Protein AF-A0A256YBJ0-F1 (afdb_monomer_lite)

Secondary structure (DSSP, 8-state):
------GGG--SGGGSS-HHHHHHHHHHHHH-SS--TTEEEETTTEEEE-TT--S----S--TT-HHHHTB--HHHHHHHHHT-HHHHTGGGT----

Radius of gyration: 14.51 Å; chains: 1; bounding box: 30×35×36 Å

Foldseek 3Di:
DPPDDDPVNPFALCVPQDPVQLVLQVVVVVVQPDAQPQWDDGPRRWIFGNPPDDPDFDRGDDPPGPRNVRTDGNVRRCCCRPPDSPCVVVVVVPDDD

pLDDT: mean 75.04, std 15.17, range [38.91, 90.94]

Sequence (97 aa):
MVRLKTWDDIKKFDDIILPEEKKIISELEKRLKKKCPYLRKEGKYFYYCGLNLPEQIDKKPSPSNPIYQRHVDLATLQLHCMDNFETCCLYSGKLKR

Structure (mmCIF, N/CA/C/O backbone):
data_AF-A0A256YBJ0-F1
#
_entry.id   AF-A0A256YBJ0-F1
#
loop_
_atom_site.group_PDB
_atom_site.id
_atom_site.type_symbol
_atom_site.label_atom_id
_atom_site.label_alt_id
_atom_site.label_comp_id
_atom_site.label_asym_id
_atom_site.label_entity_id
_atom_site.label_seq_id
_atom_site.pdbx_PDB_ins_code
_atom_site.Cartn_x
_atom_site.Cartn_y
_atom_site.Cartn_z
_atom_site.occupancy
_atom_site.B_iso_or_equiv
_atom_site.auth_seq_id
_atom_site.auth_comp_id
_atom_site.auth_asym_id
_atom_site.auth_atom_id
_atom_site.pdbx_PDB_model_num
ATOM 1 N N . MET A 1 1 ? -2.112 14.572 -21.518 1.00 43.16 1 MET A N 1
ATOM 2 C CA . MET A 1 1 ? -1.578 13.262 -21.953 1.00 43.16 1 MET A CA 1
ATOM 3 C C . MET A 1 1 ? -0.867 12.623 -20.774 1.00 43.16 1 MET A C 1
ATOM 5 O O . MET A 1 1 ? 0.158 13.143 -20.353 1.00 43.16 1 MET A O 1
ATOM 9 N N . VAL A 1 2 ? -1.429 11.562 -20.194 1.00 51.47 2 VAL A N 1
ATOM 10 C CA . VAL A 1 2 ? -0.739 10.787 -19.151 1.00 51.47 2 VAL A CA 1
ATOM 11 C C . VAL A 1 2 ? 0.295 9.918 -19.859 1.00 51.47 2 VAL A C 1
ATOM 13 O O . VAL A 1 2 ? -0.061 9.078 -20.682 1.00 51.47 2 VAL A O 1
ATOM 16 N N . ARG A 1 3 ? 1.581 10.172 -19.614 1.00 56.72 3 ARG A N 1
ATOM 17 C CA . ARG A 1 3 ? 2.667 9.352 -20.157 1.00 56.72 3 ARG A CA 1
ATOM 18 C C . ARG A 1 3 ? 2.616 8.000 -19.442 1.00 56.72 3 ARG A C 1
ATOM 20 O O . ARG A 1 3 ? 2.798 7.958 -18.228 1.00 56.72 3 ARG A O 1
ATOM 27 N N . LEU A 1 4 ? 2.327 6.927 -20.177 1.00 61.19 4 LEU A N 1
ATOM 28 C CA . LEU A 1 4 ? 2.438 5.559 -19.667 1.00 61.19 4 LEU A CA 1
ATOM 29 C C . LEU A 1 4 ? 3.902 5.329 -19.273 1.00 61.19 4 LEU A C 1
ATOM 31 O O . LEU A 1 4 ? 4.777 5.364 -20.136 1.00 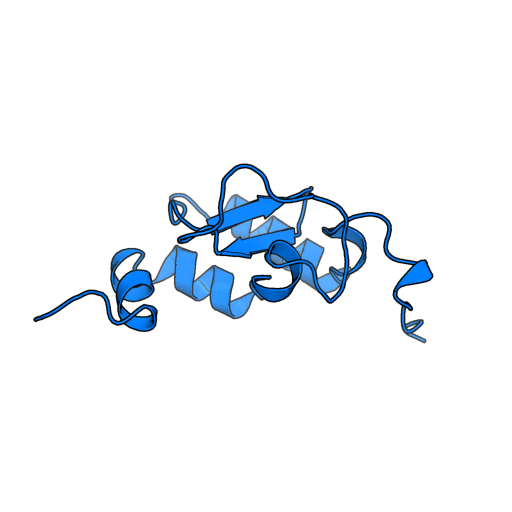61.19 4 LEU A O 1
ATOM 35 N N . LYS A 1 5 ? 4.164 5.183 -17.971 1.00 69.94 5 LYS A N 1
ATOM 36 C CA . LYS A 1 5 ? 5.498 4.854 -17.459 1.00 69.94 5 LYS A CA 1
ATOM 37 C C . LYS A 1 5 ? 5.826 3.415 -17.823 1.00 69.94 5 LYS A C 1
ATOM 39 O O . LYS A 1 5 ? 4.984 2.535 -17.637 1.00 69.94 5 LYS A O 1
ATOM 44 N N . THR A 1 6 ? 7.034 3.178 -18.314 1.00 80.50 6 THR A N 1
ATOM 45 C CA . THR A 1 6 ? 7.550 1.815 -18.457 1.00 80.50 6 THR A CA 1
ATOM 46 C C . THR A 1 6 ? 8.256 1.396 -17.172 1.00 80.50 6 THR A C 1
ATOM 48 O O . THR A 1 6 ? 8.497 2.204 -16.273 1.00 80.50 6 THR A O 1
ATOM 51 N N . TRP A 1 7 ? 8.590 0.112 -17.062 1.00 80.62 7 TRP A N 1
ATOM 52 C CA . TRP A 1 7 ? 9.324 -0.399 -15.905 1.00 80.62 7 TRP A CA 1
ATOM 53 C C . TRP A 1 7 ? 10.709 0.226 -15.734 1.00 80.62 7 TRP A C 1
ATOM 55 O O . TRP A 1 7 ? 11.152 0.398 -14.602 1.00 80.62 7 TRP A O 1
ATOM 65 N N . ASP A 1 8 ? 11.332 0.663 -16.826 1.00 80.00 8 ASP A N 1
ATOM 66 C CA . ASP A 1 8 ? 12.629 1.346 -16.803 1.00 80.00 8 ASP A CA 1
ATOM 67 C C . ASP A 1 8 ? 12.566 2.737 -16.144 1.00 80.00 8 ASP A C 1
ATOM 69 O O . ASP A 1 8 ? 13.571 3.244 -15.638 1.00 80.00 8 ASP A O 1
ATOM 73 N N . ASP A 1 9 ? 11.378 3.350 -16.095 1.00 82.12 9 ASP A N 1
ATOM 74 C CA . ASP A 1 9 ? 11.156 4.643 -15.441 1.00 82.12 9 ASP A CA 1
ATOM 75 C C . ASP A 1 9 ? 10.970 4.516 -13.917 1.00 82.12 9 ASP A C 1
ATOM 77 O O . ASP A 1 9 ? 11.020 5.519 -13.197 1.00 82.12 9 ASP A O 1
ATOM 81 N N . ILE A 1 10 ? 10.728 3.302 -13.407 1.00 84.81 10 ILE A N 1
ATOM 82 C CA . ILE A 1 10 ? 10.386 3.049 -12.004 1.00 84.81 10 ILE A CA 1
ATOM 83 C C . ILE A 1 10 ? 11.669 2.788 -11.214 1.00 84.81 10 ILE A C 1
ATOM 85 O O . ILE A 1 10 ? 12.260 1.714 -11.275 1.00 84.81 10 ILE A O 1
ATOM 89 N N . LYS A 1 11 ? 12.087 3.770 -10.410 1.00 85.88 11 LYS A N 1
ATOM 90 C CA . LYS A 1 11 ? 13.287 3.669 -9.558 1.00 85.88 11 LYS A CA 1
ATOM 91 C C . LYS A 1 11 ? 12.934 3.444 -8.094 1.00 85.88 11 LYS A C 1
ATOM 93 O O . LYS A 1 11 ? 13.743 2.925 -7.327 1.00 85.88 11 LYS A O 1
ATOM 98 N N . LYS A 1 12 ? 11.735 3.862 -7.692 1.00 90.44 12 LYS A N 1
ATOM 99 C CA . LYS A 1 12 ? 11.194 3.747 -6.335 1.00 90.44 12 LYS A CA 1
ATOM 100 C C . LYS A 1 12 ? 9.745 3.284 -6.394 1.00 90.44 1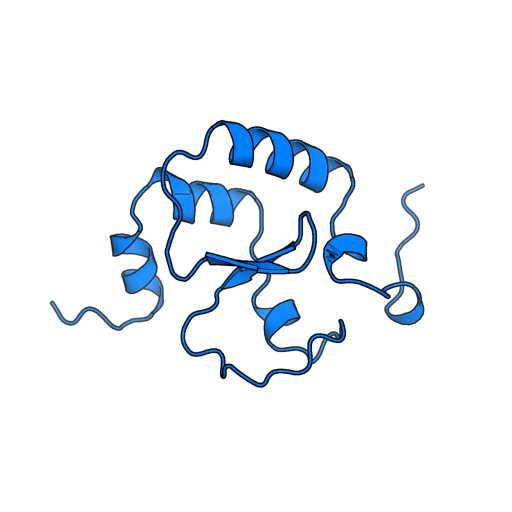2 LYS A C 1
ATOM 102 O O . LYS A 1 12 ? 9.032 3.567 -7.350 1.00 90.44 12 LYS A O 1
ATOM 107 N N . PHE A 1 13 ? 9.278 2.643 -5.328 1.00 89.06 13 PHE A N 1
ATOM 108 C CA . PHE A 1 13 ? 7.883 2.209 -5.228 1.00 89.06 13 PHE A CA 1
ATOM 109 C C . PHE A 1 13 ? 6.876 3.371 -5.332 1.00 89.06 13 PHE A C 1
ATOM 111 O O . PHE A 1 13 ? 5.800 3.203 -5.885 1.00 89.06 13 PHE A O 1
ATOM 118 N N . ASP A 1 14 ? 7.232 4.584 -4.903 1.00 89.69 14 ASP A N 1
ATOM 119 C CA . ASP A 1 14 ? 6.361 5.761 -5.060 1.00 89.69 14 ASP A CA 1
ATOM 120 C C . ASP A 1 14 ? 6.216 6.249 -6.516 1.00 89.69 14 ASP A C 1
ATOM 122 O O . ASP A 1 14 ? 5.360 7.099 -6.794 1.00 89.69 14 ASP A O 1
ATOM 126 N N . ASP A 1 15 ? 7.058 5.779 -7.446 1.00 89.12 15 ASP A N 1
ATOM 127 C CA . ASP A 1 15 ? 7.022 6.221 -8.844 1.00 89.12 15 ASP A CA 1
ATOM 128 C C . ASP A 1 15 ? 5.806 5.663 -9.585 1.00 89.12 15 ASP A C 1
ATOM 130 O O . ASP A 1 15 ? 5.351 6.287 -10.544 1.00 89.12 15 ASP A O 1
ATOM 134 N N . ILE A 1 16 ? 5.253 4.540 -9.127 1.00 86.62 16 ILE A N 1
ATOM 135 C CA . ILE A 1 16 ? 4.043 3.950 -9.710 1.00 86.62 16 ILE A CA 1
ATOM 136 C C . ILE A 1 16 ? 2.755 4.585 -9.192 1.00 86.62 16 ILE A C 1
ATOM 138 O O . ILE A 1 16 ? 1.720 4.448 -9.831 1.00 86.62 16 ILE A O 1
ATOM 142 N N . ILE A 1 17 ? 2.825 5.295 -8.064 1.00 88.12 17 ILE A N 1
ATOM 143 C CA . ILE A 1 17 ? 1.654 5.910 -7.447 1.00 88.12 17 ILE A CA 1
ATOM 144 C C . ILE A 1 17 ? 1.313 7.187 -8.207 1.00 88.12 17 ILE A C 1
ATOM 146 O O . ILE A 1 17 ? 2.151 8.097 -8.338 1.00 88.12 17 ILE A O 1
ATOM 150 N N . LEU A 1 18 ? 0.075 7.268 -8.681 1.00 88.06 18 LEU A N 1
ATOM 151 C CA . LEU A 1 18 ? -0.410 8.418 -9.426 1.00 88.06 18 LEU A CA 1
ATOM 152 C C . LEU A 1 18 ? -0.510 9.655 -8.518 1.00 88.06 18 LEU A C 1
ATOM 154 O O . LEU A 1 18 ? -0.740 9.531 -7.311 1.00 88.06 18 LEU A O 1
ATOM 158 N N . PRO A 1 19 ? -0.327 10.875 -9.053 1.00 89.50 19 PRO A N 1
ATOM 159 C CA . PRO A 1 19 ? -0.450 12.104 -8.267 1.00 89.50 19 PRO A CA 1
ATOM 160 C C . PRO A 1 19 ? -1.771 12.218 -7.489 1.00 89.50 19 PRO A C 1
ATOM 162 O O . PRO A 1 19 ? -1.777 12.665 -6.340 1.00 89.50 19 PRO A O 1
ATOM 165 N N . GLU A 1 20 ? -2.876 11.779 -8.087 1.00 87.69 20 GLU A N 1
ATOM 166 C CA . GLU A 1 20 ? -4.212 11.782 -7.491 1.00 87.69 20 GLU A CA 1
ATOM 167 C C . GLU A 1 20 ? -4.280 10.831 -6.291 1.00 87.69 20 GLU A C 1
ATOM 169 O O . GLU A 1 20 ? -4.780 11.202 -5.227 1.00 87.69 20 GLU A O 1
ATOM 174 N N . GLU A 1 21 ? -3.688 9.641 -6.420 1.00 86.38 21 GLU A N 1
ATOM 175 C CA . GLU A 1 21 ? -3.598 8.674 -5.328 1.00 86.38 21 GLU A CA 1
ATOM 176 C C . GLU A 1 21 ? -2.756 9.212 -4.174 1.00 86.38 21 GLU A C 1
ATOM 178 O O . GLU A 1 21 ? -3.164 9.112 -3.018 1.00 86.38 21 GLU A O 1
ATOM 183 N N . LYS A 1 22 ? -1.629 9.878 -4.463 1.00 90.06 22 LYS A N 1
ATOM 184 C CA . LYS A 1 22 ? -0.786 10.512 -3.429 1.00 90.06 22 LYS A CA 1
ATOM 185 C C . LYS A 1 22 ? -1.573 11.520 -2.599 1.00 90.06 22 LYS A C 1
ATOM 187 O O . LYS A 1 22 ? -1.405 11.577 -1.376 1.00 90.06 22 LYS A O 1
ATOM 192 N N . LYS A 1 23 ? -2.435 12.310 -3.247 1.00 90.12 23 LYS A N 1
ATOM 193 C CA . LYS A 1 23 ? -3.295 13.281 -2.562 1.00 90.12 23 LYS A CA 1
ATOM 194 C C . LYS A 1 23 ? -4.284 12.572 -1.637 1.00 90.12 23 LYS A C 1
ATOM 196 O O . LYS A 1 23 ? -4.362 12.927 -0.462 1.00 90.12 23 LYS A O 1
ATOM 201 N N . ILE A 1 24 ? -4.967 11.541 -2.134 1.00 87.06 24 ILE A N 1
ATOM 202 C CA . ILE A 1 24 ? -5.952 10.783 -1.350 1.00 87.06 24 ILE A CA 1
ATOM 203 C C . ILE A 1 24 ? -5.279 10.075 -0.165 1.00 87.06 24 ILE A C 1
ATOM 205 O O . ILE A 1 24 ? -5.757 10.187 0.962 1.00 87.06 24 ILE A O 1
ATOM 209 N N . ILE A 1 25 ? -4.128 9.427 -0.375 1.00 88.00 25 ILE A N 1
ATOM 210 C CA . ILE A 1 25 ? -3.342 8.782 0.693 1.00 88.00 25 ILE A CA 1
ATOM 211 C C . ILE A 1 25 ? -2.972 9.793 1.774 1.00 88.00 25 ILE A C 1
ATOM 213 O O . ILE A 1 25 ? -3.174 9.527 2.956 1.00 88.00 25 ILE A O 1
ATOM 217 N N . SER A 1 26 ? -2.482 10.972 1.384 1.00 89.56 26 SER A N 1
ATOM 218 C CA . SER A 1 26 ? -2.112 12.029 2.332 1.00 89.56 26 SER A CA 1
ATOM 219 C C . SER A 1 26 ? -3.296 12.491 3.184 1.00 89.56 26 SER A C 1
ATOM 221 O O . SER A 1 26 ? -3.132 12.800 4.365 1.00 89.56 26 SER A O 1
ATOM 223 N N . GLU A 1 27 ? -4.493 12.573 2.602 1.00 87.81 27 GLU A N 1
ATOM 224 C CA . GLU A 1 27 ? -5.708 12.940 3.332 1.00 87.81 27 GLU A CA 1
ATOM 225 C C . GLU A 1 27 ? -6.174 11.820 4.270 1.00 87.81 27 GLU A C 1
ATOM 227 O O . GLU A 1 27 ? -6.558 12.099 5.408 1.00 87.81 27 GLU A O 1
ATOM 232 N N . LEU A 1 28 ? -6.088 10.561 3.831 1.00 81.81 28 LEU A N 1
ATOM 233 C CA . LEU A 1 28 ? -6.429 9.395 4.643 1.00 81.81 28 LEU A CA 1
ATOM 234 C C . LEU A 1 28 ? -5.482 9.238 5.832 1.00 81.81 28 LEU A C 1
ATOM 236 O O . LEU A 1 28 ? -5.954 9.077 6.955 1.00 81.81 28 LEU A O 1
ATOM 240 N N . GLU A 1 29 ? -4.169 9.365 5.629 1.00 83.12 29 GLU A N 1
ATOM 241 C CA . GLU A 1 29 ? -3.167 9.253 6.697 1.00 83.12 29 GLU A CA 1
ATOM 242 C C . GLU A 1 29 ? -3.398 10.246 7.838 1.00 83.12 29 GLU A C 1
ATOM 244 O O . GLU A 1 29 ? -3.184 9.899 8.997 1.00 83.12 29 GLU A O 1
ATOM 249 N N . LYS A 1 30 ? -3.882 11.456 7.533 1.00 85.06 30 LYS A N 1
ATOM 250 C CA . LYS A 1 30 ? -4.225 12.466 8.549 1.00 85.06 30 LYS A CA 1
ATOM 251 C C . LYS A 1 30 ? -5.430 12.066 9.401 1.00 85.06 30 LYS A C 1
ATOM 253 O O . LYS A 1 30 ? -5.537 12.491 10.546 1.00 85.06 30 LYS A O 1
ATOM 258 N N . ARG A 1 31 ? -6.359 11.290 8.836 1.00 78.19 31 ARG A N 1
ATOM 259 C CA . ARG A 1 31 ? -7.609 10.865 9.491 1.00 78.19 31 ARG A CA 1
ATOM 260 C C . ARG A 1 31 ? -7.462 9.526 10.221 1.00 78.19 31 ARG A C 1
ATOM 262 O O . ARG A 1 31 ? -8.273 9.196 11.084 1.00 78.19 31 ARG A O 1
ATOM 269 N N . LEU A 1 32 ? -6.427 8.762 9.886 1.00 71.62 32 LEU A N 1
ATOM 270 C CA . LEU A 1 32 ? -6.189 7.401 10.348 1.00 71.62 32 LEU A CA 1
ATOM 271 C C . LEU A 1 32 ? -5.607 7.371 11.771 1.00 71.62 32 LEU A C 1
ATOM 273 O O . LEU A 1 32 ? -4.419 7.598 11.977 1.00 71.62 32 LEU A O 1
ATOM 277 N N . LYS A 1 33 ? -6.444 7.058 12.770 1.00 67.56 33 LYS A N 1
ATOM 278 C CA . LYS A 1 33 ? -6.023 6.977 14.186 1.00 67.56 33 LYS A CA 1
ATOM 279 C C . LYS A 1 33 ? -5.383 5.635 14.570 1.00 67.56 33 LYS A C 1
ATOM 281 O O . LYS A 1 33 ? -4.560 5.596 15.479 1.00 67.56 33 LYS A O 1
ATOM 286 N N . LYS A 1 34 ? -5.759 4.536 13.906 1.00 69.12 34 LYS A N 1
ATOM 287 C CA . LYS A 1 34 ? -5.244 3.173 14.140 1.00 69.12 34 LYS A CA 1
ATOM 288 C C . LYS A 1 34 ? -4.942 2.502 12.805 1.00 69.12 34 LYS A C 1
ATOM 290 O O . LYS A 1 34 ? -5.742 2.606 11.885 1.00 69.12 34 LYS A O 1
ATOM 295 N N . LYS A 1 35 ? -3.799 1.824 12.702 1.00 70.38 35 LYS A N 1
ATOM 296 C CA . LYS A 1 35 ? -3.351 1.146 11.477 1.00 70.38 35 LYS A CA 1
ATOM 297 C C . LYS A 1 35 ? -3.411 -0.367 11.656 1.00 70.38 35 LYS A C 1
ATOM 299 O O . LYS A 1 35 ? -3.100 -0.869 12.733 1.00 70.38 35 LYS A O 1
ATOM 304 N N . CYS A 1 36 ? -3.770 -1.081 10.592 1.00 74.88 36 CYS A N 1
ATOM 305 C CA . CYS A 1 36 ? -3.624 -2.533 10.530 1.00 74.88 36 CYS A CA 1
ATOM 306 C C . CYS A 1 36 ? -2.132 -2.903 10.717 1.00 74.88 36 CYS A C 1
ATOM 308 O O . CYS A 1 36 ? -1.304 -2.383 9.968 1.00 74.88 36 CYS A O 1
ATOM 310 N N . PRO A 1 37 ? -1.752 -3.787 11.662 1.00 76.94 37 PRO A N 1
ATOM 311 C CA . PRO A 1 37 ? -0.359 -4.191 11.895 1.00 76.94 37 PRO A CA 1
ATOM 312 C C . PRO A 1 37 ? 0.297 -4.903 10.704 1.00 76.94 37 PRO A C 1
ATOM 314 O O . PRO A 1 37 ? 1.523 -4.946 10.616 1.00 76.94 37 PRO A O 1
ATOM 317 N N . TYR A 1 38 ? -0.491 -5.452 9.775 1.00 79.69 38 TYR A N 1
ATOM 318 C CA . TYR A 1 38 ? 0.034 -6.052 8.546 1.00 79.69 38 TYR A CA 1
ATOM 319 C C . TYR A 1 38 ? 0.132 -5.059 7.389 1.00 79.69 38 TYR A C 1
ATOM 321 O O . TYR A 1 38 ? 0.771 -5.374 6.390 1.00 79.69 38 TYR A O 1
ATOM 329 N N . LEU A 1 39 ? -0.465 -3.871 7.500 1.00 83.31 39 LEU A N 1
ATOM 330 C CA . LEU A 1 39 ? -0.336 -2.834 6.487 1.00 83.31 39 LEU A CA 1
ATOM 331 C C . LEU A 1 39 ? 1.031 -2.164 6.641 1.00 83.31 39 LEU A C 1
ATOM 333 O O . LEU A 1 39 ? 1.272 -1.396 7.574 1.00 83.31 39 LEU A O 1
ATOM 337 N N . ARG A 1 40 ? 1.936 -2.472 5.715 1.00 86.50 40 ARG A N 1
ATOM 338 C CA . ARG A 1 40 ? 3.280 -1.903 5.660 1.00 86.50 40 ARG A CA 1
ATOM 339 C C . ARG A 1 40 ? 3.342 -0.824 4.589 1.00 86.50 40 ARG A C 1
ATOM 341 O O . ARG A 1 40 ? 2.475 -0.716 3.724 1.00 86.50 40 ARG A O 1
ATOM 348 N N . LYS A 1 41 ? 4.382 -0.006 4.676 1.00 88.12 41 LYS A N 1
ATOM 349 C CA . LYS A 1 41 ? 4.616 1.126 3.789 1.00 88.12 41 LYS A CA 1
ATOM 350 C C . LYS A 1 41 ? 6.071 1.119 3.347 1.00 88.12 41 LYS A C 1
ATOM 352 O O . LYS A 1 41 ? 6.951 0.901 4.176 1.00 88.12 41 LYS A O 1
ATOM 357 N N . GLU A 1 42 ? 6.310 1.355 2.065 1.00 89.62 42 GLU A N 1
ATOM 358 C CA . GLU A 1 42 ? 7.643 1.584 1.509 1.00 89.62 42 GLU A CA 1
ATOM 359 C C . GLU A 1 42 ? 7.635 2.955 0.827 1.00 89.62 42 GLU A C 1
ATOM 361 O O . GLU A 1 42 ? 6.724 3.271 0.073 1.00 89.62 42 GLU A O 1
ATOM 366 N N . GLY A 1 43 ? 8.607 3.818 1.118 1.00 88.56 43 GLY A N 1
ATOM 367 C CA . GLY A 1 43 ? 8.536 5.211 0.662 1.00 88.56 43 GLY A CA 1
ATOM 368 C C . GLY A 1 43 ? 7.426 6.025 1.348 1.00 88.56 43 GLY A C 1
ATOM 369 O O . GLY A 1 43 ? 7.119 5.833 2.527 1.00 88.56 43 GLY A O 1
ATOM 370 N N . LYS A 1 44 ? 6.868 7.008 0.633 1.00 89.94 44 LYS A N 1
ATOM 371 C CA . LYS A 1 44 ? 5.916 7.999 1.162 1.00 89.94 44 LYS A CA 1
ATOM 372 C C . LYS A 1 44 ? 4.461 7.698 0.850 1.00 89.94 44 LYS A C 1
ATOM 374 O O . LYS A 1 44 ? 3.614 8.182 1.594 1.00 89.94 44 LYS A O 1
ATOM 379 N N . TYR A 1 45 ? 4.157 6.937 -0.190 1.00 90.00 45 TYR A N 1
ATOM 380 C CA . TYR A 1 45 ? 2.774 6.708 -0.613 1.00 90.00 45 TYR A CA 1
ATOM 381 C C . TYR A 1 45 ? 2.496 5.245 -0.951 1.00 90.00 45 TYR A C 1
ATOM 383 O O . TYR A 1 45 ? 1.345 4.829 -0.937 1.00 90.00 45 TYR A O 1
ATOM 391 N N . PHE A 1 46 ? 3.522 4.433 -1.192 1.00 90.94 46 PHE A N 1
ATOM 392 C CA . PHE A 1 46 ? 3.313 3.033 -1.522 1.00 90.94 46 PHE A CA 1
ATOM 393 C C . PHE A 1 46 ? 3.017 2.179 -0.275 1.00 90.94 46 PHE A C 1
ATOM 395 O O . PHE A 1 46 ? 3.864 1.969 0.598 1.00 90.94 46 PHE A O 1
ATOM 402 N N . TYR A 1 47 ? 1.794 1.658 -0.211 1.00 88.75 47 TYR A N 1
ATOM 403 C CA . TYR A 1 47 ? 1.309 0.758 0.834 1.00 88.75 47 TYR A CA 1
ATOM 404 C C . TYR A 1 47 ? 1.220 -0.682 0.334 1.00 88.75 47 TYR A C 1
ATOM 406 O O . TYR A 1 47 ? 0.912 -0.908 -0.830 1.00 88.75 47 TYR A O 1
ATOM 414 N N . TYR A 1 48 ? 1.476 -1.666 1.193 1.00 87.81 48 TYR A N 1
ATOM 415 C CA . TYR A 1 48 ? 1.389 -3.078 0.819 1.00 87.81 48 TYR A CA 1
ATOM 416 C C . TYR A 1 48 ? 1.057 -3.991 2.001 1.00 87.81 48 TYR A C 1
ATOM 418 O O . TYR A 1 48 ? 1.280 -3.651 3.167 1.00 87.81 48 TYR A O 1
ATOM 426 N N . CYS A 1 49 ? 0.552 -5.189 1.703 1.00 83.88 49 CYS A N 1
ATOM 427 C CA . CYS A 1 49 ? 0.276 -6.204 2.716 1.00 83.88 49 CYS A CA 1
ATOM 428 C C . CYS A 1 49 ? 1.547 -6.980 3.118 1.00 83.88 49 CYS A C 1
ATOM 430 O O . CYS A 1 49 ? 2.112 -7.758 2.347 1.00 83.88 49 CYS A O 1
ATOM 432 N N . GLY A 1 50 ? 1.964 -6.799 4.370 1.00 82.94 50 GLY A N 1
ATOM 433 C CA . GLY A 1 50 ? 3.116 -7.417 5.028 1.00 82.94 50 GLY A CA 1
ATOM 434 C C . GLY A 1 50 ? 2.937 -8.866 5.487 1.00 82.94 50 GLY A C 1
ATOM 435 O O . GLY A 1 50 ? 3.894 -9.476 5.961 1.00 82.94 50 GLY A O 1
ATOM 436 N N . LEU A 1 51 ? 1.724 -9.418 5.409 1.00 81.75 51 LEU A N 1
ATOM 437 C CA . LEU A 1 51 ? 1.384 -10.703 6.026 1.00 81.75 51 LEU A CA 1
ATOM 438 C C . LEU A 1 51 ? 2.165 -11.867 5.395 1.00 81.75 51 LEU A C 1
ATOM 440 O O . LEU A 1 51 ? 2.031 -12.123 4.205 1.00 81.75 51 LEU A O 1
ATOM 444 N N . ASN A 1 52 ? 2.931 -12.630 6.174 1.00 77.44 52 ASN A N 1
ATOM 445 C CA . ASN A 1 52 ? 3.787 -13.719 5.668 1.00 77.44 52 ASN A CA 1
ATOM 446 C C . ASN A 1 52 ? 4.825 -13.269 4.613 1.00 77.44 52 ASN A C 1
ATOM 448 O O . ASN A 1 52 ? 5.263 -14.095 3.813 1.00 77.44 52 ASN A O 1
ATOM 452 N N . LEU A 1 53 ? 5.196 -11.981 4.554 1.00 80.56 53 LEU A N 1
ATOM 453 C CA . LEU A 1 53 ? 6.382 -11.577 3.793 1.00 80.56 53 LEU A CA 1
ATOM 454 C C . LEU A 1 53 ? 7.631 -11.876 4.632 1.00 80.56 53 LEU A C 1
ATOM 456 O O . LEU A 1 53 ? 7.685 -11.415 5.778 1.00 80.56 53 LEU A O 1
ATOM 460 N N . PRO A 1 54 ? 8.629 -12.603 4.096 1.00 76.88 54 PRO A N 1
ATOM 461 C CA . PRO A 1 54 ? 9.927 -12.717 4.751 1.00 76.88 54 PRO A CA 1
ATOM 462 C C . PRO A 1 54 ? 10.540 -11.336 5.033 1.00 76.88 54 PRO A C 1
ATOM 464 O O . PRO A 1 54 ? 10.298 -10.373 4.307 1.00 76.88 54 PRO A O 1
ATOM 467 N N . GLU A 1 55 ? 11.328 -11.224 6.103 1.00 69.12 55 GLU A N 1
ATOM 468 C CA . GLU A 1 55 ? 11.964 -9.951 6.486 1.00 69.12 55 GLU A CA 1
ATOM 469 C C . GLU A 1 55 ? 13.052 -9.513 5.497 1.00 69.12 55 GLU A C 1
ATOM 471 O O . GLU A 1 55 ? 13.259 -8.318 5.293 1.00 69.12 55 GLU A O 1
ATOM 476 N N . GLN A 1 56 ? 13.712 -10.471 4.840 1.00 69.62 56 GLN A N 1
ATOM 477 C CA . GLN A 1 56 ? 14.799 -10.232 3.888 1.00 69.62 56 GLN A CA 1
ATOM 478 C C . GLN A 1 56 ? 14.304 -10.309 2.440 1.00 69.62 56 GLN A C 1
ATOM 480 O O . GLN A 1 56 ? 14.643 -11.225 1.695 1.00 69.62 56 GLN A O 1
ATOM 485 N N . ILE A 1 57 ? 13.469 -9.354 2.040 1.00 77.88 57 ILE A N 1
ATOM 486 C CA . ILE A 1 57 ? 13.051 -9.199 0.641 1.00 77.88 57 ILE A CA 1
ATOM 487 C C . ILE A 1 57 ? 13.818 -8.039 0.025 1.00 77.88 57 ILE A C 1
ATOM 489 O O . ILE A 1 57 ? 13.932 -6.973 0.633 1.00 77.88 57 ILE A O 1
ATOM 493 N N . ASP A 1 58 ? 14.316 -8.237 -1.196 1.00 77.25 58 ASP A N 1
ATOM 494 C CA . ASP A 1 58 ? 14.900 -7.155 -1.982 1.00 77.25 58 ASP A CA 1
ATOM 495 C C . ASP A 1 58 ? 13.858 -6.042 -2.174 1.00 77.25 58 ASP A C 1
ATOM 497 O O . ASP A 1 58 ? 12.756 -6.273 -2.666 1.00 77.25 58 ASP A O 1
ATOM 501 N N . LYS A 1 59 ? 14.194 -4.817 -1.771 1.00 77.81 59 LYS A N 1
ATOM 502 C CA . LYS A 1 59 ? 13.309 -3.648 -1.855 1.00 77.81 59 LYS A CA 1
ATOM 503 C C . LYS A 1 59 ? 13.416 -2.915 -3.194 1.00 77.81 59 LYS A C 1
ATOM 505 O O . LYS A 1 59 ? 13.014 -1.758 -3.301 1.00 77.81 59 LYS A O 1
ATOM 510 N N . LYS A 1 60 ? 13.968 -3.552 -4.224 1.00 85.00 60 LYS A N 1
ATOM 511 C CA . LYS A 1 60 ? 13.989 -2.991 -5.577 1.00 85.00 60 LYS A CA 1
ATOM 512 C C . LYS A 1 60 ? 12.631 -3.148 -6.265 1.00 85.00 60 LYS A C 1
ATOM 514 O O . LYS A 1 60 ? 12.156 -4.277 -6.395 1.00 85.00 60 LYS A O 1
ATOM 519 N N . PRO A 1 61 ? 12.010 -2.059 -6.748 1.00 83.62 61 PRO A N 1
ATOM 520 C CA . PRO A 1 61 ? 10.780 -2.149 -7.523 1.00 83.62 61 PRO A CA 1
ATOM 521 C C . PRO A 1 61 ? 10.984 -3.033 -8.755 1.00 83.62 61 PRO A C 1
ATOM 523 O O . PRO A 1 61 ? 11.918 -2.837 -9.526 1.00 83.62 61 PRO A O 1
ATOM 526 N N . SER A 1 62 ? 10.118 -4.024 -8.918 1.00 85.12 62 SER A N 1
ATOM 527 C CA . SER A 1 62 ? 10.090 -4.925 -10.068 1.00 85.12 62 SER A CA 1
ATOM 528 C C . SER A 1 62 ? 8.686 -5.527 -10.166 1.00 85.12 62 SER A C 1
ATOM 530 O O . SER A 1 62 ? 8.065 -5.741 -9.119 1.00 85.12 62 SER A O 1
ATOM 532 N N . PRO A 1 63 ? 8.186 -5.864 -11.369 1.00 83.62 63 PRO A N 1
ATOM 533 C CA . PRO A 1 63 ? 6.916 -6.579 -11.523 1.00 83.62 63 PRO A CA 1
ATOM 534 C C . PRO A 1 63 ? 6.914 -7.942 -10.816 1.00 83.62 63 PRO A C 1
ATOM 536 O O . PRO A 1 63 ? 5.866 -8.420 -10.381 1.00 83.62 63 PRO A O 1
ATOM 539 N N . SER A 1 64 ? 8.087 -8.567 -10.678 1.00 85.31 64 SER A N 1
ATOM 540 C CA . SER A 1 64 ? 8.263 -9.827 -9.950 1.00 85.31 64 SER A CA 1
ATOM 541 C C . SER A 1 64 ? 8.484 -9.637 -8.448 1.00 85.31 64 SER A C 1
ATOM 543 O O . SER A 1 64 ? 8.571 -10.623 -7.717 1.00 85.31 64 SER A O 1
ATOM 545 N N . ASN A 1 65 ? 8.582 -8.394 -7.960 1.00 86.06 65 ASN A N 1
ATOM 546 C CA . ASN A 1 65 ? 8.800 -8.145 -6.544 1.00 86.06 65 ASN A CA 1
ATOM 547 C C . ASN A 1 65 ? 7.516 -8.448 -5.748 1.00 86.06 65 ASN A C 1
ATOM 549 O O . ASN A 1 65 ? 6.472 -7.848 -6.018 1.00 86.06 65 ASN A O 1
ATOM 553 N N . PRO A 1 66 ? 7.569 -9.307 -4.717 1.00 85.12 66 PRO A N 1
ATOM 554 C CA . PRO A 1 66 ? 6.393 -9.633 -3.915 1.00 85.12 66 PRO A CA 1
ATOM 555 C C . PRO A 1 66 ? 5.831 -8.433 -3.131 1.00 85.12 66 PRO A C 1
ATOM 557 O O . PRO A 1 66 ? 4.638 -8.412 -2.848 1.00 85.12 66 PRO A O 1
ATOM 560 N N . ILE A 1 67 ? 6.641 -7.417 -2.804 1.00 87.75 67 ILE A N 1
ATOM 561 C CA . ILE A 1 67 ? 6.172 -6.139 -2.236 1.00 87.75 67 ILE A CA 1
ATOM 562 C C . ILE A 1 67 ? 5.297 -5.407 -3.255 1.00 87.75 67 ILE A C 1
ATOM 564 O O . ILE A 1 67 ? 4.222 -4.930 -2.899 1.00 87.75 67 ILE A O 1
ATOM 568 N N . TYR A 1 68 ? 5.727 -5.365 -4.522 1.00 87.75 68 TYR A N 1
ATOM 569 C CA . TYR A 1 68 ? 4.965 -4.740 -5.604 1.00 87.75 68 TYR A CA 1
ATOM 570 C C . TYR A 1 68 ? 3.624 -5.445 -5.822 1.00 87.75 68 TYR A C 1
ATOM 572 O O . TYR A 1 68 ? 2.580 -4.805 -5.829 1.00 87.75 68 TYR A O 1
ATOM 580 N N . GLN A 1 69 ? 3.641 -6.774 -5.933 1.00 85.69 69 GLN A N 1
ATOM 581 C CA . GLN A 1 69 ? 2.429 -7.571 -6.159 1.00 85.69 69 GLN A CA 1
ATOM 582 C C . GLN A 1 69 ? 1.409 -7.470 -5.021 1.00 85.69 69 GLN A C 1
ATOM 584 O O . GLN A 1 69 ? 0.233 -7.760 -5.212 1.00 85.69 69 GLN A O 1
ATOM 589 N N . ARG A 1 70 ? 1.860 -7.075 -3.830 1.00 85.56 70 ARG A N 1
ATOM 590 C CA . ARG A 1 70 ? 1.023 -6.898 -2.641 1.00 85.56 70 ARG A CA 1
ATOM 591 C C . ARG A 1 70 ? 0.677 -5.443 -2.377 1.00 85.56 70 ARG A C 1
ATOM 593 O O . ARG A 1 70 ? 0.237 -5.135 -1.266 1.00 85.56 70 ARG A O 1
ATOM 600 N N . HIS A 1 71 ? 0.909 -4.569 -3.355 1.00 87.62 71 HIS A N 1
ATOM 601 C CA . HIS A 1 71 ? 0.470 -3.188 -3.292 1.00 87.62 71 HIS A CA 1
ATOM 602 C C . HIS A 1 71 ? -1.030 -3.119 -3.006 1.00 87.62 71 HIS A C 1
ATOM 604 O O . HIS A 1 71 ? -1.811 -3.936 -3.491 1.00 87.62 71 HIS A O 1
ATOM 610 N N . VAL A 1 72 ? -1.412 -2.148 -2.190 1.00 81.25 72 VAL A N 1
ATOM 611 C CA . VAL A 1 72 ? -2.784 -1.944 -1.742 1.00 81.25 72 VAL A CA 1
ATOM 612 C C . VAL A 1 72 ? -3.300 -0.650 -2.360 1.00 81.25 72 VAL A C 1
ATOM 614 O O . VAL A 1 72 ? -2.665 0.393 -2.203 1.00 81.25 72 VAL A O 1
ATOM 617 N N . ASP A 1 73 ? -4.456 -0.718 -3.023 1.00 78.56 73 ASP A N 1
ATOM 618 C CA . ASP A 1 73 ? -5.138 0.464 -3.553 1.00 78.56 73 ASP A CA 1
ATOM 619 C C . ASP A 1 73 ? -5.823 1.297 -2.449 1.00 78.56 73 ASP A C 1
ATOM 621 O O . ASP A 1 73 ? -5.908 0.913 -1.279 1.00 78.56 73 ASP A O 1
ATOM 625 N N . LEU A 1 74 ? -6.335 2.470 -2.821 1.00 74.62 74 LEU A N 1
ATOM 626 C CA . LEU A 1 74 ? -6.952 3.419 -1.890 1.00 74.62 74 LEU A CA 1
ATOM 627 C C . LEU A 1 74 ? -8.211 2.886 -1.199 1.00 74.62 74 LEU A C 1
ATOM 629 O O . LEU A 1 74 ? -8.397 3.125 -0.006 1.00 74.62 74 LEU A O 1
ATOM 633 N N . ALA A 1 75 ? -9.088 2.209 -1.944 1.00 69.88 75 ALA A N 1
ATOM 634 C CA . ALA A 1 75 ? -10.351 1.692 -1.421 1.00 69.88 75 ALA A CA 1
ATOM 635 C C . ALA A 1 75 ? -10.085 0.556 -0.427 1.00 69.88 75 ALA A C 1
ATOM 637 O O . ALA A 1 75 ? -10.663 0.500 0.656 1.00 69.88 75 ALA A O 1
ATOM 638 N N . THR A 1 76 ? -9.119 -0.292 -0.752 1.00 71.25 76 THR A N 1
ATOM 639 C CA . THR A 1 76 ? -8.635 -1.379 0.087 1.00 71.25 76 THR A CA 1
ATOM 640 C C . THR A 1 76 ? -7.928 -0.831 1.325 1.00 71.25 76 THR A C 1
ATOM 642 O O . THR A 1 76 ? -8.125 -1.358 2.415 1.00 71.25 76 THR A O 1
ATOM 645 N N . LEU A 1 77 ? -7.183 0.277 1.215 1.00 75.06 77 LEU A N 1
ATOM 646 C CA . LEU A 1 77 ? -6.624 0.979 2.372 1.00 75.06 77 LEU A CA 1
ATOM 647 C C . LEU A 1 77 ? -7.730 1.526 3.283 1.00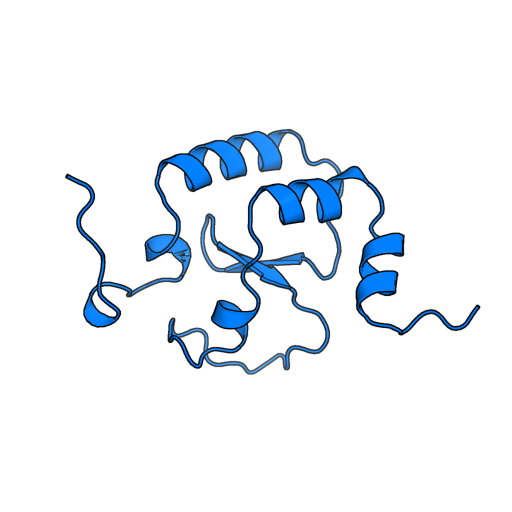 75.06 77 LEU A C 1
ATOM 649 O O . LEU A 1 77 ? -7.652 1.332 4.491 1.00 75.06 77 LEU A O 1
ATOM 653 N N . GLN A 1 78 ? -8.779 2.145 2.733 1.00 69.00 78 GLN A N 1
ATOM 654 C CA . GLN A 1 78 ? -9.943 2.588 3.512 1.00 69.00 78 GLN A CA 1
ATOM 655 C C . GLN A 1 78 ? -10.61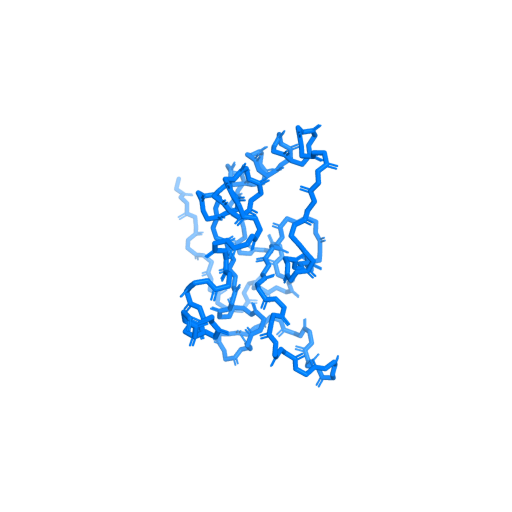2 1.415 4.238 1.00 69.00 78 GLN A C 1
ATOM 657 O O . GLN A 1 78 ? -10.794 1.492 5.449 1.00 69.00 78 GLN A O 1
ATOM 662 N N . LEU A 1 79 ? -10.887 0.305 3.548 1.00 64.50 79 LEU A N 1
ATOM 663 C CA . LEU A 1 79 ? -11.478 -0.900 4.144 1.00 64.50 79 LEU A CA 1
ATOM 664 C C . LEU A 1 79 ? -10.569 -1.525 5.220 1.00 64.50 79 LEU A C 1
ATOM 666 O O . LEU A 1 79 ? -11.034 -1.833 6.318 1.00 64.50 79 LEU A O 1
ATOM 670 N N . HIS A 1 80 ? -9.260 -1.642 4.964 1.00 69.62 80 HIS A N 1
ATOM 671 C CA . HIS A 1 80 ? -8.278 -2.150 5.933 1.00 69.62 80 HIS A CA 1
ATOM 672 C C . HIS A 1 80 ? -8.139 -1.272 7.177 1.00 69.62 80 HIS A C 1
ATOM 674 O O . HIS A 1 80 ? -7.792 -1.768 8.251 1.00 69.62 80 HIS A O 1
ATOM 680 N N . CYS A 1 81 ? -8.336 0.034 7.024 1.00 66.62 81 CYS A N 1
ATOM 681 C CA . CYS A 1 81 ? -8.110 1.018 8.071 1.00 66.62 81 CYS A CA 1
ATOM 682 C C . CYS A 1 81 ? -9.368 1.391 8.855 1.00 66.62 81 CYS A C 1
ATOM 684 O O . CYS A 1 81 ? -9.244 1.776 10.016 1.00 66.62 81 CYS A O 1
ATOM 686 N N . MET A 1 82 ? -10.547 1.328 8.233 1.00 58.12 82 MET A N 1
ATOM 687 C CA . MET A 1 82 ? -11.796 1.813 8.820 1.00 58.12 82 MET A CA 1
ATOM 688 C C . MET A 1 82 ? -12.663 0.700 9.390 1.00 58.12 82 MET A C 1
ATOM 690 O O . MET A 1 82 ? -13.267 0.922 10.434 1.00 58.12 82 MET A O 1
ATOM 694 N N . ASP A 1 83 ? -12.746 -0.456 8.729 1.00 52.75 83 ASP A N 1
ATOM 695 C CA . ASP A 1 83 ? -13.926 -1.298 8.932 1.00 52.75 83 ASP A CA 1
ATOM 696 C C . ASP A 1 83 ? -13.698 -2.466 9.889 1.00 52.75 83 ASP A C 1
ATOM 698 O O . ASP A 1 83 ? -14.571 -2.759 10.690 1.00 52.75 83 ASP A O 1
ATOM 702 N N . ASN A 1 84 ? -12.525 -3.106 9.878 1.00 53.12 84 ASN A N 1
ATOM 703 C CA . ASN A 1 84 ? -12.150 -4.129 10.860 1.00 53.12 84 ASN A CA 1
ATOM 704 C C . ASN A 1 84 ? -10.768 -4.693 10.517 1.00 53.12 84 ASN A C 1
ATOM 706 O O . ASN A 1 84 ? -10.618 -5.475 9.573 1.00 53.12 84 ASN A O 1
ATOM 710 N N . PHE A 1 85 ? -9.754 -4.396 11.332 1.00 54.28 85 PHE A N 1
ATOM 711 C CA . PHE A 1 85 ? -8.496 -5.149 11.269 1.00 54.28 85 PHE A CA 1
ATOM 712 C C . PHE A 1 85 ? -8.750 -6.671 11.357 1.00 54.28 85 PHE A C 1
ATOM 714 O O . PHE A 1 85 ? -8.101 -7.455 10.668 1.00 54.28 85 PHE A O 1
ATOM 721 N N . GLU A 1 86 ? -9.752 -7.078 12.134 1.00 49.03 86 GLU A N 1
ATOM 722 C CA . GLU A 1 86 ? -10.136 -8.475 12.347 1.00 49.03 86 GLU A CA 1
ATOM 723 C C . GLU A 1 86 ? -10.717 -9.143 11.085 1.00 49.03 86 GLU A C 1
ATOM 725 O O . GLU A 1 86 ? -10.471 -10.322 10.837 1.00 49.03 86 GLU A O 1
ATOM 730 N N . THR A 1 87 ? -11.398 -8.395 10.212 1.00 48.53 87 THR A N 1
ATOM 731 C CA . THR A 1 87 ? -11.944 -8.901 8.937 1.00 48.53 87 THR A CA 1
ATOM 732 C C . THR A 1 87 ? -10.874 -8.963 7.845 1.00 48.53 87 THR A C 1
ATOM 734 O O . THR A 1 87 ? -11.001 -9.726 6.891 1.00 48.53 87 THR A O 1
ATOM 737 N N . CYS A 1 88 ? -9.743 -8.270 8.009 1.00 50.59 88 CYS A N 1
ATOM 738 C CA . CYS A 1 88 ? -8.574 -8.492 7.155 1.00 50.59 88 CYS A CA 1
ATOM 739 C C . CYS A 1 88 ? -8.046 -9.938 7.279 1.00 50.59 88 CYS A C 1
ATOM 741 O O . CYS A 1 88 ? -7.534 -10.496 6.307 1.00 50.59 88 CYS A O 1
ATOM 743 N N . CYS A 1 89 ? -8.216 -10.578 8.443 1.00 47.78 89 CYS A N 1
ATOM 744 C CA . CYS A 1 89 ? -7.893 -11.993 8.634 1.00 47.78 89 CYS A CA 1
ATOM 745 C C . CYS A 1 89 ? -8.840 -12.932 7.858 1.00 47.78 89 CYS A C 1
ATOM 747 O O . CYS A 1 89 ? -8.418 -14.031 7.487 1.00 47.78 89 CYS A O 1
ATOM 749 N N . LEU A 1 90 ? -10.077 -12.514 7.548 1.00 43.81 90 LEU A N 1
ATOM 750 C CA . LEU A 1 90 ? -11.062 -13.326 6.813 1.00 43.81 90 LEU A CA 1
ATOM 751 C C . LEU A 1 90 ? -10.665 -13.570 5.347 1.00 43.81 90 LEU 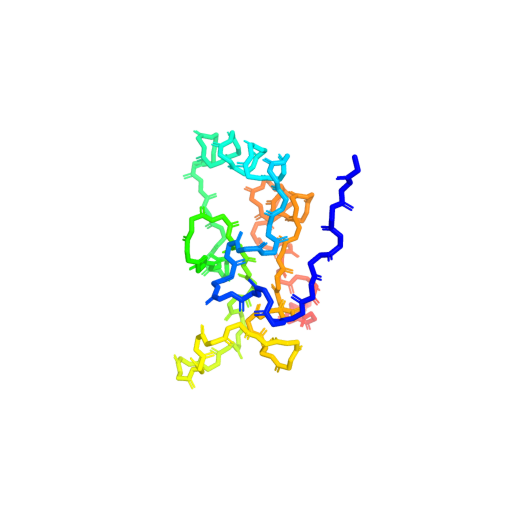A C 1
ATOM 753 O O . LEU A 1 90 ? -10.841 -14.685 4.863 1.00 43.81 90 LEU A O 1
ATOM 757 N N . TYR A 1 91 ? -10.012 -12.614 4.675 1.00 43.03 91 TYR A N 1
ATOM 758 C CA . TYR A 1 91 ? -9.470 -12.838 3.322 1.00 43.03 91 TYR A CA 1
ATOM 759 C C . TYR A 1 91 ? -8.285 -13.823 3.286 1.00 43.03 91 TYR A C 1
ATOM 761 O O . TYR A 1 91 ? -7.927 -14.318 2.222 1.00 43.03 91 TYR A O 1
ATOM 769 N N . SER A 1 92 ? -7.689 -14.152 4.441 1.00 47.62 92 SER A N 1
ATOM 770 C CA . SER A 1 92 ? -6.576 -15.108 4.540 1.00 47.62 92 SER A CA 1
ATOM 771 C C . SER A 1 92 ? -6.998 -16.552 4.847 1.00 47.62 92 SER A C 1
ATOM 773 O O . SER A 1 92 ? -6.131 -17.411 4.999 1.00 47.62 92 SER A O 1
ATOM 775 N N . GLY A 1 93 ? -8.302 -16.842 4.973 1.00 46.56 93 GLY A N 1
ATOM 776 C CA . GLY A 1 93 ? -8.797 -18.189 5.297 1.00 46.56 93 GLY A CA 1
ATOM 777 C C . GLY A 1 93 ? -8.311 -18.744 6.648 1.00 46.56 93 GLY A C 1
ATOM 778 O O . GLY A 1 93 ? -8.391 -19.948 6.879 1.00 46.56 93 GLY A O 1
ATOM 779 N N . LYS A 1 94 ? -7.778 -17.894 7.539 1.00 47.06 94 LYS A N 1
ATOM 780 C CA . LYS A 1 94 ? -7.099 -18.303 8.785 1.00 47.06 94 LYS A CA 1
ATOM 781 C C . LYS A 1 94 ? -7.892 -18.082 10.076 1.00 47.06 94 LYS A C 1
ATOM 783 O O . LYS A 1 94 ? -7.342 -18.289 11.152 1.00 47.06 94 LYS A O 1
ATOM 788 N N . LEU A 1 95 ? -9.177 -17.749 9.998 1.00 38.91 95 LEU A N 1
ATOM 789 C CA . LEU A 1 95 ? -10.093 -17.917 11.128 1.00 38.91 95 LEU A CA 1
ATOM 790 C C . LEU A 1 95 ? -10.973 -19.136 10.853 1.00 38.91 95 LEU A C 1
ATOM 792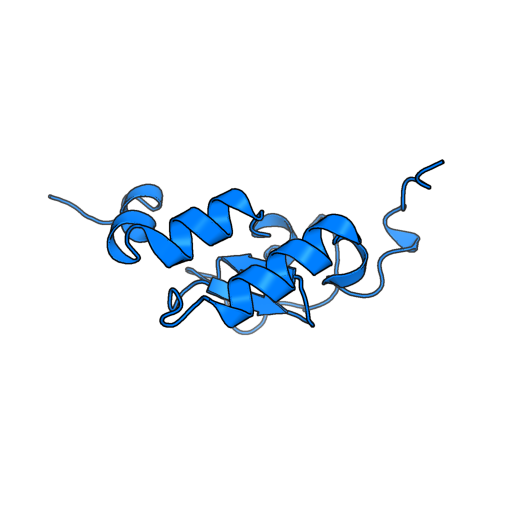 O O . LEU A 1 95 ? -11.958 -19.057 10.121 1.00 38.91 95 LEU A O 1
ATOM 796 N N . LYS A 1 96 ? -10.587 -20.285 11.423 1.00 39.00 96 LYS A N 1
ATOM 797 C CA . LYS A 1 96 ? -11.552 -21.358 11.675 1.00 39.00 96 LYS A CA 1
ATOM 798 C C . LYS A 1 96 ? -12.564 -20.800 12.681 1.00 39.00 96 LYS A C 1
ATOM 800 O O . LYS A 1 96 ? -12.144 -20.258 13.702 1.00 39.00 96 LYS A O 1
ATOM 805 N N . ARG A 1 97 ? -13.847 -20.872 12.318 1.00 39.09 97 ARG A N 1
ATOM 806 C CA . ARG A 1 97 ? -14.980 -20.672 13.231 1.00 39.09 97 ARG A CA 1
ATOM 807 C C . ARG A 1 97 ? -14.818 -21.512 14.491 1.00 39.09 97 ARG A C 1
ATOM 809 O O . ARG A 1 97 ? -14.307 -22.647 14.354 1.00 39.09 97 ARG A O 1
#